Protein AF-A0A7J4MW79-F1 (afdb_monomer)

Foldseek 3Di:
DKDKAAALGKDKQLVFEDDPPEQASIKIKGHLHNDIDIADTRDDYPVSQVVVVVVVIDIDGHGPPHDPVVVVVVVNVVSVVSD

Organism: Methanothermobacter thermautotrophicus (NCBI:txid145262)

Nearest PDB structures (foldseek):
  4iqj-assembly1_D  TM=5.064E-01  e=8.440E+00  Thermus aquaticus

Radius of gyration: 12.29 Å; Cα contacts (8 Å, |Δi|>4): 136; chains: 1; bounding box: 30×24×30 Å

pLDDT: mean 94.85, std 5.85, range [56.03, 98.44]

Sequence (83 aa):
MKMVIRPRHMISLGGYIVELEFPYRNLIVVNPTDEHIKIEVPVFDEEWIEEHRKLGLKIVPVGDDDNYLSLWRREKALLEASD

Mean predicted aligned error: 2.8 Å

Secondary structure (DSSP, 8-state):
-EEEEPTTEEEE-GGGB--TT-S-SEEEEEE-SSS-EEEE-SB-STHHHHHHHHTT-EEEEE-SSS-HHHHHHHHHHHHHTT-

Structure (mmCIF, N/CA/C/O backbone):
data_AF-A0A7J4MW79-F1
#
_entry.id   AF-A0A7J4MW79-F1
#
loop_
_atom_site.group_PDB
_atom_site.id
_atom_site.type_symbol
_atom_site.label_atom_id
_atom_site.label_alt_id
_atom_site.label_comp_id
_atom_site.label_asym_id
_atom_site.label_entity_id
_atom_site.label_seq_id
_atom_site.pdbx_PDB_ins_code
_atom_site.Cartn_x
_atom_site.Cartn_y
_atom_site.Cartn_z
_atom_site.occupancy
_atom_site.B_iso_or_equiv
_atom_site.auth_seq_id
_atom_site.auth_comp_id
_atom_site.auth_asym_id
_atom_site.auth_atom_id
_atom_site.pdbx_PDB_model_num
ATOM 1 N N . MET A 1 1 ? 15.531 -6.627 8.073 1.00 86.62 1 MET A N 1
ATOM 2 C CA . MET A 1 1 ? 15.337 -5.579 9.110 1.00 86.62 1 MET A CA 1
ATOM 3 C C . MET A 1 1 ? 13.838 -5.398 9.275 1.00 86.62 1 MET A C 1
ATOM 5 O O . MET A 1 1 ? 13.132 -5.585 8.301 1.00 86.62 1 MET A O 1
ATOM 9 N N . LYS A 1 2 ? 13.327 -5.077 10.469 1.00 91.19 2 LYS A N 1
ATOM 10 C CA . LYS A 1 2 ? 11.878 -4.899 10.664 1.00 91.19 2 LYS A CA 1
ATOM 11 C C . LYS A 1 2 ? 11.547 -3.455 10.993 1.00 91.19 2 LYS A C 1
ATOM 13 O O . LYS A 1 2 ? 12.254 -2.836 11.786 1.00 91.19 2 LYS A O 1
ATOM 18 N N . MET A 1 3 ? 10.454 -2.956 10.434 1.00 94.81 3 MET A N 1
ATOM 19 C CA . MET A 1 3 ? 9.889 -1.652 10.768 1.00 94.81 3 MET A CA 1
ATOM 20 C C . MET A 1 3 ? 8.480 -1.826 11.327 1.00 94.81 3 MET A C 1
ATOM 22 O O . MET A 1 3 ? 7.754 -2.731 10.928 1.00 94.81 3 MET A O 1
ATOM 26 N N . VAL A 1 4 ? 8.100 -0.976 12.280 1.00 96.38 4 VAL A N 1
ATOM 27 C CA . VAL A 1 4 ? 6.756 -0.974 12.866 1.00 96.38 4 VAL A CA 1
ATOM 28 C C . VAL A 1 4 ? 5.960 0.170 12.260 1.00 96.38 4 VAL A C 1
ATOM 30 O O . VAL A 1 4 ? 6.348 1.331 12.401 1.00 96.38 4 VAL A O 1
ATOM 33 N N . ILE A 1 5 ? 4.828 -0.149 11.639 1.00 97.00 5 ILE A N 1
ATOM 34 C CA . ILE A 1 5 ? 3.851 0.834 11.181 1.00 97.00 5 ILE A CA 1
ATOM 35 C C . ILE A 1 5 ? 2.828 1.010 12.292 1.00 97.00 5 ILE A C 1
ATOM 37 O O . ILE A 1 5 ? 2.150 0.063 12.694 1.00 97.00 5 ILE A O 1
ATOM 41 N N . ARG A 1 6 ? 2.757 2.227 12.830 1.00 97.25 6 ARG A N 1
ATOM 42 C CA . ARG A 1 6 ? 1.802 2.569 13.887 1.00 97.25 6 ARG A CA 1
ATOM 43 C C . ARG A 1 6 ? 0.359 2.480 13.373 1.00 97.25 6 ARG A C 1
ATOM 45 O O . ARG A 1 6 ? 0.161 2.580 12.159 1.00 97.25 6 ARG A O 1
ATOM 52 N N . PRO A 1 7 ? -0.619 2.318 14.277 1.00 97.00 7 PRO A N 1
ATOM 53 C CA . PRO A 1 7 ? -2.030 2.489 13.955 1.00 97.00 7 PRO A CA 1
ATOM 54 C C . PRO A 1 7 ? -2.278 3.798 13.211 1.00 97.00 7 PRO A C 1
ATOM 56 O O . PRO A 1 7 ? -1.628 4.803 13.520 1.00 97.00 7 PRO A O 1
ATOM 59 N N . ARG A 1 8 ? -3.205 3.781 12.248 1.00 95.75 8 ARG A N 1
ATOM 60 C CA . ARG A 1 8 ? -3.627 4.975 11.491 1.00 95.75 8 ARG A CA 1
ATOM 61 C C . ARG A 1 8 ? -2.455 5.794 10.936 1.00 95.75 8 ARG A C 1
ATOM 63 O O . ARG A 1 8 ? -2.455 7.024 10.954 1.00 95.75 8 ARG A O 1
ATOM 70 N N . HIS A 1 9 ? -1.417 5.113 10.453 1.00 97.31 9 HIS A N 1
ATOM 71 C CA . HIS A 1 9 ? -0.206 5.759 9.955 1.00 97.31 9 HIS A CA 1
ATOM 72 C C . HIS A 1 9 ? 0.137 5.333 8.532 1.00 97.31 9 HIS A C 1
ATOM 74 O O . HIS A 1 9 ? -0.235 4.254 8.074 1.00 97.31 9 HIS A O 1
ATOM 80 N N . MET A 1 10 ? 0.888 6.186 7.841 1.00 97.62 10 MET A N 1
ATOM 81 C CA . MET A 1 10 ? 1.382 5.922 6.497 1.00 97.62 10 MET A CA 1
ATOM 82 C C . MET A 1 10 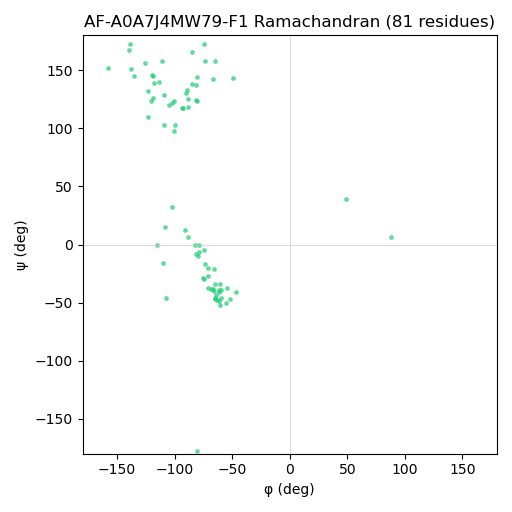? 2.844 6.311 6.351 1.00 97.62 10 MET A C 1
ATOM 84 O O . MET A 1 10 ? 3.296 7.301 6.928 1.00 97.62 10 MET A O 1
ATOM 88 N N . ILE A 1 11 ? 3.572 5.537 5.554 1.00 97.50 11 ILE A N 1
ATOM 89 C CA . ILE A 1 11 ? 4.985 5.758 5.255 1.00 97.50 11 ILE A CA 1
ATOM 90 C C . ILE A 1 11 ? 5.273 5.480 3.778 1.00 97.50 11 ILE A C 1
ATOM 92 O O . ILE A 1 11 ? 4.466 4.880 3.069 1.00 97.50 11 ILE A O 1
ATOM 96 N N . SER A 1 12 ? 6.452 5.888 3.325 1.00 97.19 12 SER A N 1
ATOM 97 C CA . SER A 1 12 ? 6.953 5.628 1.978 1.00 97.19 12 SER A CA 1
ATOM 98 C C . SER A 1 12 ? 8.223 4.781 2.042 1.00 97.19 12 SER A C 1
ATOM 100 O O . SER A 1 12 ? 9.077 5.014 2.899 1.00 97.19 12 SER A O 1
ATOM 102 N N . LEU A 1 13 ? 8.341 3.806 1.136 1.00 96.56 13 LEU A N 1
ATOM 103 C CA . LEU A 1 13 ? 9.455 2.855 1.076 1.00 96.56 13 LEU A CA 1
ATOM 104 C C . LEU A 1 13 ? 10.417 3.074 -0.099 1.00 96.56 13 LEU A C 1
ATOM 106 O O . LEU A 1 13 ? 11.234 2.204 -0.367 1.00 96.56 13 LEU A O 1
ATOM 110 N N . GLY A 1 14 ? 10.385 4.225 -0.777 1.00 94.31 14 GLY A N 1
ATOM 111 C CA . GLY A 1 14 ? 11.269 4.497 -1.923 1.00 94.31 14 GLY A CA 1
ATOM 112 C C . GLY A 1 14 ? 12.760 4.304 -1.615 1.00 94.31 14 GLY A C 1
ATOM 113 O O . GLY A 1 14 ? 13.490 3.754 -2.424 1.00 94.31 14 GLY A O 1
ATOM 114 N N . GLY A 1 15 ? 13.205 4.675 -0.409 1.00 93.75 15 GLY A N 1
ATOM 115 C CA . GLY A 1 15 ? 14.589 4.454 0.044 1.00 93.75 15 GLY A CA 1
ATOM 116 C C . GLY A 1 15 ? 14.885 3.050 0.590 1.00 93.75 15 GLY A C 1
ATOM 117 O O . GLY A 1 15 ? 16.002 2.799 1.030 1.00 93.75 15 GLY A O 1
ATOM 118 N N . TYR A 1 16 ? 13.889 2.161 0.618 1.00 95.38 16 TYR A N 1
ATOM 119 C CA . TYR A 1 16 ? 13.988 0.784 1.114 1.00 95.38 16 TYR A CA 1
ATOM 120 C C . TYR A 1 16 ? 13.768 -0.262 0.014 1.00 95.38 16 TYR A C 1
ATOM 122 O O . TYR A 1 16 ? 13.836 -1.453 0.307 1.00 95.38 16 TYR A O 1
ATOM 130 N N . ILE A 1 17 ? 13.508 0.160 -1.224 1.00 95.00 17 ILE A N 1
ATOM 131 C CA . ILE A 1 17 ? 13.578 -0.703 -2.404 1.00 95.00 17 ILE A CA 1
ATOM 132 C C . ILE A 1 17 ? 15.049 -0.782 -2.801 1.00 95.00 17 ILE A C 1
ATOM 134 O O . ILE A 1 17 ? 15.699 0.249 -2.974 1.00 95.00 17 ILE A O 1
ATOM 138 N N . V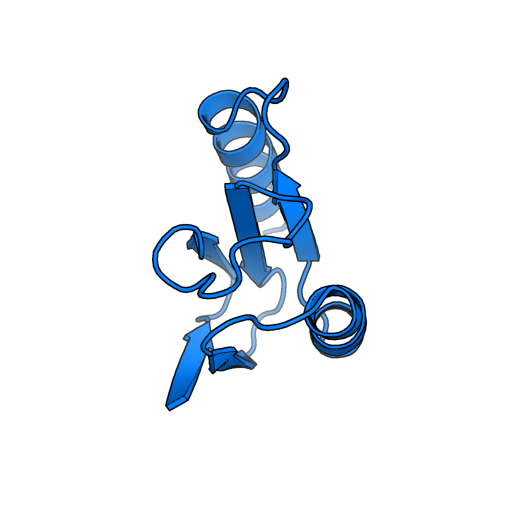AL A 1 18 ? 15.582 -1.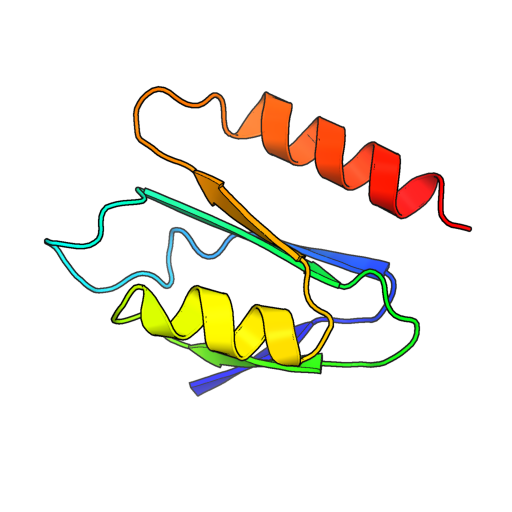997 -2.885 1.00 92.06 18 VAL A N 1
ATOM 139 C CA . VAL A 1 18 ? 17.011 -2.220 -3.164 1.00 92.06 18 VAL A CA 1
ATOM 140 C C . VAL A 1 18 ? 17.269 -2.805 -4.546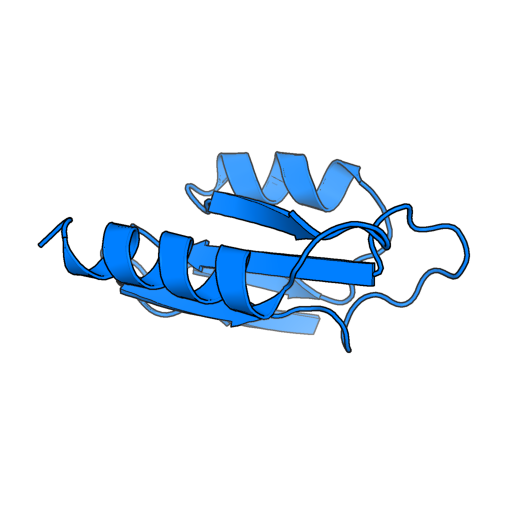 1.00 92.06 18 VAL A C 1
ATOM 142 O O . VAL A 1 18 ? 18.400 -2.733 -5.022 1.00 92.06 18 VAL A O 1
ATOM 145 N N . GLU A 1 19 ? 16.239 -3.337 -5.200 1.00 89.25 19 GLU A N 1
ATOM 146 C CA . GLU A 1 19 ? 16.378 -3.978 -6.503 1.00 89.25 19 GLU A CA 1
ATOM 147 C C . GLU A 1 19 ? 16.323 -2.983 -7.661 1.00 89.25 19 GLU A C 1
ATOM 149 O O . GLU A 1 19 ? 15.496 -2.071 -7.697 1.00 89.25 19 GLU A O 1
ATOM 154 N N . LEU A 1 20 ? 17.210 -3.201 -8.637 1.00 80.31 20 LEU A N 1
ATOM 155 C CA . LEU A 1 20 ? 17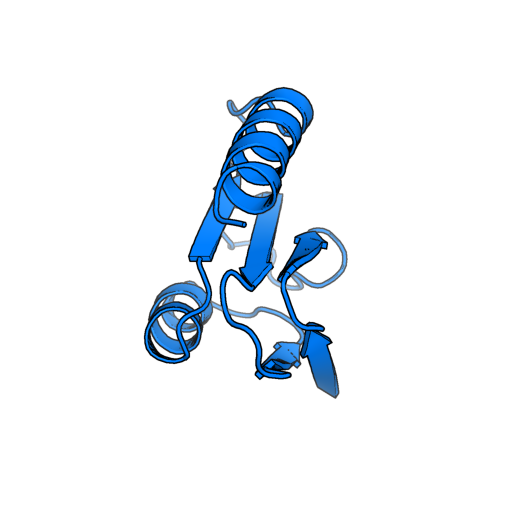.292 -2.400 -9.862 1.00 80.31 20 LEU A CA 1
ATOM 156 C C . LEU A 1 20 ? 16.156 -2.720 -10.842 1.00 80.31 20 LEU A C 1
ATOM 158 O O . LEU A 1 20 ? 15.745 -1.848 -11.601 1.00 80.31 20 LEU A O 1
ATOM 162 N N . GLU A 1 21 ? 15.657 -3.958 -10.819 1.00 86.88 21 GLU A N 1
ATOM 163 C CA . GLU A 1 21 ? 14.593 -4.458 -11.701 1.00 86.88 21 GLU A CA 1
ATOM 164 C C . GLU A 1 21 ? 13.229 -4.519 -10.988 1.00 86.88 21 GLU A C 1
ATOM 166 O O . GLU A 1 21 ? 12.400 -5.379 -11.273 1.00 86.88 21 GLU A O 1
ATOM 171 N N . PHE A 1 22 ? 12.978 -3.606 -10.045 1.00 93.06 22 PHE A N 1
ATOM 172 C CA . PHE A 1 22 ? 11.679 -3.485 -9.385 1.00 93.06 22 PHE A CA 1
ATOM 173 C C . PHE A 1 22 ? 10.770 -2.510 -10.160 1.00 93.06 22 PHE A C 1
ATOM 175 O O . PHE A 1 22 ? 11.197 -1.391 -10.451 1.00 93.06 22 PHE A O 1
ATOM 182 N N . PRO A 1 23 ? 9.511 -2.866 -10.483 1.00 93.38 23 PRO A N 1
ATOM 183 C CA . PRO A 1 23 ? 8.682 -2.083 -11.410 1.00 93.38 23 PRO A CA 1
ATOM 184 C C . PRO A 1 23 ? 8.124 -0.775 -10.826 1.00 93.38 23 PRO A C 1
ATOM 186 O O . PRO A 1 23 ? 7.475 -0.006 -11.535 1.00 93.38 23 PRO A O 1
ATOM 189 N N . TYR A 1 24 ? 8.344 -0.510 -9.536 1.00 96.06 24 TYR A N 1
ATOM 190 C CA . TYR A 1 24 ? 7.826 0.670 -8.850 1.00 96.06 24 TYR A CA 1
ATOM 191 C C . TYR A 1 24 ? 8.958 1.482 -8.234 1.00 96.06 24 TYR A C 1
ATOM 193 O O . TYR A 1 24 ? 9.765 0.968 -7.470 1.00 96.06 24 TYR A O 1
ATOM 201 N N . ARG A 1 25 ? 8.966 2.797 -8.449 1.00 94.56 25 ARG A N 1
ATOM 202 C CA . ARG A 1 25 ? 9.948 3.682 -7.801 1.00 94.56 25 ARG A CA 1
ATOM 203 C C . ARG A 1 25 ? 9.670 3.913 -6.313 1.00 94.56 25 ARG A C 1
ATOM 205 O O . ARG A 1 25 ? 10.504 4.459 -5.594 1.00 94.56 25 ARG A O 1
ATOM 212 N N . ASN A 1 26 ? 8.452 3.614 -5.854 1.00 96.94 26 ASN A N 1
ATOM 213 C CA . ASN A 1 26 ? 8.056 3.800 -4.464 1.00 96.94 26 ASN A CA 1
ATOM 214 C C . ASN A 1 26 ? 6.860 2.911 -4.104 1.00 96.94 26 ASN A C 1
ATOM 216 O O . ASN A 1 26 ? 6.001 2.646 -4.943 1.00 96.94 26 ASN A O 1
ATOM 220 N N . LEU A 1 27 ? 6.760 2.532 -2.832 1.00 97.94 27 LEU A N 1
ATOM 221 C CA . LEU A 1 27 ? 5.563 1.935 -2.249 1.00 97.94 27 LEU A CA 1
ATOM 222 C C . LEU A 1 27 ? 5.085 2.826 -1.103 1.00 97.94 27 LEU A C 1
ATOM 224 O O . LEU A 1 27 ? 5.835 3.096 -0.160 1.00 97.94 27 LEU A O 1
ATOM 228 N N . ILE A 1 28 ? 3.834 3.276 -1.172 1.00 98.44 28 ILE A N 1
ATOM 229 C CA . ILE A 1 28 ? 3.169 3.925 -0.042 1.00 98.44 28 ILE A CA 1
ATOM 230 C C . ILE A 1 28 ? 2.501 2.821 0.774 1.00 98.44 28 ILE A C 1
ATOM 232 O O . ILE A 1 28 ? 1.628 2.106 0.278 1.00 98.44 28 ILE A O 1
ATOM 236 N N . VAL A 1 29 ? 2.920 2.687 2.026 1.00 98.19 29 VAL A N 1
ATOM 237 C CA . VAL A 1 29 ? 2.363 1.727 2.979 1.00 98.19 29 VAL A CA 1
ATOM 238 C C . VAL A 1 29 ? 1.412 2.476 3.889 1.00 98.19 29 VAL A C 1
ATOM 240 O O . VAL A 1 29 ? 1.808 3.441 4.541 1.00 98.19 29 VAL A O 1
ATOM 243 N N . VAL A 1 30 ? 0.169 2.021 3.947 1.00 98.31 30 VAL A N 1
ATOM 244 C CA . VAL A 1 30 ? -0.881 2.596 4.783 1.00 98.31 30 VAL A CA 1
ATOM 245 C C . VAL A 1 30 ? -1.349 1.529 5.760 1.00 98.31 30 VAL A C 1
ATOM 247 O O . VAL A 1 30 ? -1.727 0.433 5.346 1.00 98.31 30 VAL A O 1
ATOM 250 N N . ASN A 1 31 ? -1.332 1.850 7.051 1.00 97.94 31 ASN A N 1
ATOM 251 C CA . ASN A 1 31 ? -1.930 1.032 8.095 1.00 97.94 31 ASN A CA 1
ATOM 252 C C . ASN A 1 31 ? -3.291 1.622 8.494 1.00 97.94 31 ASN A C 1
ATOM 254 O O . ASN A 1 31 ? -3.322 2.566 9.287 1.00 97.94 31 ASN A O 1
ATOM 258 N N . PRO A 1 32 ? -4.405 1.091 7.954 1.00 96.75 32 PRO A N 1
ATOM 259 C CA . PRO A 1 32 ? -5.749 1.527 8.321 1.00 96.75 32 PRO A CA 1
ATOM 260 C C . PRO A 1 32 ? -6.235 0.931 9.648 1.00 96.75 32 PRO A C 1
ATOM 262 O O . PRO A 1 32 ? -7.322 1.273 10.098 1.00 96.75 32 PRO A O 1
ATOM 265 N N . THR A 1 33 ? -5.478 0.013 10.252 1.00 95.94 33 THR A N 1
ATOM 266 C CA . THR A 1 33 ? -5.894 -0.696 11.464 1.00 95.94 33 THR A CA 1
ATOM 267 C C . THR A 1 33 ? -5.569 0.103 12.725 1.00 95.94 33 THR A C 1
ATOM 269 O O . THR A 1 33 ? -4.759 1.038 12.708 1.00 95.94 33 THR A O 1
ATOM 272 N N . ASP A 1 34 ? -6.165 -0.325 13.837 1.00 95.62 34 ASP A N 1
ATOM 273 C CA . ASP A 1 34 ? -5.895 0.217 15.171 1.00 95.62 34 ASP A CA 1
ATOM 274 C C . ASP A 1 34 ? -4.730 -0.511 15.881 1.00 95.62 34 ASP A C 1
ATOM 276 O O . ASP A 1 34 ? -4.414 -0.235 17.040 1.00 95.62 34 ASP A O 1
ATOM 280 N N . GLU A 1 35 ? -4.049 -1.422 15.176 1.00 96.62 35 GLU A N 1
ATOM 281 C CA . GLU A 1 35 ? -2.941 -2.225 15.692 1.00 96.62 35 GLU A CA 1
ATOM 282 C C . GLU A 1 35 ? -1.592 -1.838 15.066 1.00 96.62 35 GLU A C 1
ATOM 284 O O . GLU A 1 35 ? -1.496 -1.258 13.983 1.00 96.62 35 GLU A O 1
ATOM 289 N N . HIS A 1 36 ? -0.506 -2.160 15.771 1.00 97.19 36 HIS A N 1
ATOM 290 C CA . HIS A 1 36 ? 0.846 -2.000 15.240 1.00 97.19 36 HIS A CA 1
ATOM 291 C C . HIS A 1 36 ? 1.185 -3.177 14.327 1.00 97.19 36 HIS A C 1
ATOM 293 O O . HIS A 1 36 ? 1.214 -4.318 14.787 1.00 97.19 36 HIS A O 1
ATOM 299 N N . ILE A 1 37 ? 1.549 -2.903 13.075 1.00 97.75 37 ILE A N 1
ATOM 300 C CA . ILE A 1 37 ? 1.931 -3.946 12.117 1.00 97.75 37 ILE A CA 1
ATOM 301 C C . ILE A 1 37 ? 3.435 -3.876 11.861 1.00 97.75 37 ILE A C 1
ATOM 303 O O . ILE A 1 37 ? 3.989 -2.816 11.568 1.00 97.75 37 ILE A O 1
ATOM 307 N N . LYS A 1 38 ? 4.115 -5.017 11.992 1.00 96.62 38 LYS A N 1
ATOM 308 C CA . LYS A 1 38 ? 5.533 -5.153 11.642 1.00 96.62 38 LYS A CA 1
ATOM 309 C C . LYS A 1 38 ? 5.653 -5.543 10.178 1.00 96.62 38 LYS A C 1
ATOM 311 O O . LYS A 1 38 ? 4.993 -6.485 9.755 1.00 96.62 38 LYS A O 1
ATOM 316 N N . ILE A 1 39 ? 6.530 -4.858 9.457 1.00 95.94 39 ILE A N 1
ATOM 317 C CA . ILE A 1 39 ? 6.845 -5.154 8.061 1.00 95.94 39 ILE A CA 1
ATOM 318 C C . ILE A 1 39 ? 8.323 -5.492 7.912 1.00 95.94 39 ILE A C 1
ATOM 320 O O . ILE A 1 39 ? 9.169 -4.945 8.635 1.00 95.94 39 ILE A O 1
ATOM 324 N N . GLU A 1 40 ? 8.626 -6.393 6.986 1.00 93.94 40 GLU A N 1
ATOM 325 C CA . GLU A 1 40 ? 10.004 -6.707 6.613 1.00 93.94 40 GLU A CA 1
ATOM 326 C C . GLU A 1 40 ? 10.521 -5.665 5.620 1.00 93.94 40 GLU A C 1
ATOM 328 O O . GLU A 1 40 ? 9.819 -5.266 4.697 1.00 93.94 40 GLU A O 1
ATOM 333 N N . VAL A 1 41 ? 11.756 -5.213 5.815 1.00 94.25 41 VAL A N 1
ATOM 334 C CA . VAL A 1 41 ? 12.492 -4.349 4.884 1.00 94.25 41 VAL A CA 1
ATOM 335 C C . VAL A 1 41 ? 13.947 -4.832 4.774 1.00 94.25 41 VAL A C 1
ATOM 337 O O . VAL A 1 41 ? 14.498 -5.354 5.759 1.00 94.25 41 VAL A O 1
ATOM 340 N N . PRO A 1 42 ? 14.628 -4.630 3.633 1.00 95.06 42 PRO A N 1
ATOM 341 C CA . PRO A 1 42 ? 14.177 -3.924 2.426 1.00 95.06 42 PRO A CA 1
ATOM 342 C C . PRO A 1 42 ? 13.162 -4.718 1.582 1.00 95.06 42 PRO A C 1
ATOM 344 O O . PRO A 1 42 ? 12.859 -5.868 1.892 1.00 95.06 42 PRO A O 1
ATOM 347 N N . VAL A 1 43 ? 12.610 -4.064 0.559 1.00 95.25 43 VAL A N 1
ATOM 348 C CA . VAL A 1 43 ? 11.707 -4.661 -0.436 1.00 95.25 43 VAL A CA 1
ATOM 349 C C . VAL A 1 43 ? 12.553 -5.235 -1.568 1.00 95.25 43 VAL A C 1
ATOM 351 O O . VAL A 1 43 ? 13.366 -4.504 -2.140 1.00 95.25 43 VAL A O 1
ATOM 354 N N . PHE A 1 44 ? 12.357 -6.519 -1.866 1.00 91.75 44 PHE A N 1
ATOM 355 C CA . PHE A 1 44 ? 13.114 -7.242 -2.890 1.00 91.75 44 PHE A CA 1
ATOM 356 C C . PHE A 1 44 ? 12.271 -7.529 -4.136 1.00 91.75 44 PHE A C 1
ATOM 358 O O . PHE A 1 44 ? 12.696 -7.265 -5.249 1.00 91.75 44 PHE A O 1
ATOM 365 N N . ASP A 1 45 ? 11.045 -8.007 -3.967 1.00 93.81 45 ASP A N 1
ATOM 366 C CA . ASP A 1 45 ? 10.206 -8.450 -5.077 1.00 93.81 45 ASP A CA 1
ATOM 367 C C . ASP A 1 45 ? 8.750 -8.012 -4.896 1.00 93.81 45 ASP A C 1
ATOM 369 O O . ASP A 1 45 ? 8.359 -7.408 -3.891 1.00 93.81 45 ASP A O 1
ATOM 373 N N . GLU A 1 46 ? 7.944 -8.242 -5.930 1.00 94.38 46 GLU A N 1
ATOM 374 C CA . GLU A 1 46 ? 6.529 -7.874 -5.928 1.00 94.38 46 GLU A CA 1
ATOM 375 C C . GLU A 1 46 ? 5.698 -8.752 -4.983 1.00 94.38 46 GLU A C 1
ATOM 377 O O . GLU A 1 46 ? 4.630 -8.316 -4.544 1.00 94.38 46 GLU A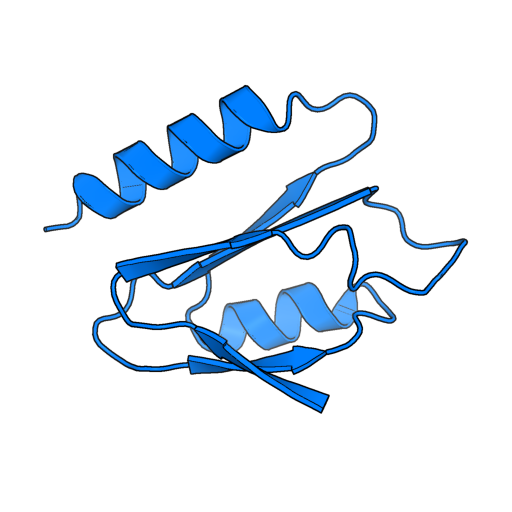 O 1
ATOM 382 N N . GLU A 1 47 ? 6.178 -9.948 -4.610 1.00 95.12 47 GLU A N 1
ATOM 383 C CA . GLU A 1 47 ? 5.482 -10.827 -3.660 1.00 95.12 47 GLU A CA 1
ATOM 384 C C . GLU A 1 47 ? 5.330 -10.135 -2.304 1.00 95.12 47 GLU A C 1
ATOM 386 O O . GLU A 1 47 ? 4.272 -10.234 -1.671 1.00 95.12 47 GLU A O 1
ATOM 391 N N . TRP A 1 48 ? 6.318 -9.313 -1.932 1.00 95.88 48 TRP A N 1
ATOM 392 C CA . TRP A 1 48 ? 6.269 -8.437 -0.764 1.00 95.88 48 TRP A CA 1
ATOM 393 C C . TRP A 1 48 ? 4.953 -7.649 -0.671 1.00 95.88 48 TRP A C 1
ATOM 395 O O . TRP A 1 48 ? 4.380 -7.516 0.413 1.00 95.88 48 TRP A O 1
ATOM 405 N N . ILE A 1 49 ? 4.433 -7.134 -1.791 1.00 96.62 49 ILE A N 1
ATOM 406 C CA . ILE A 1 49 ? 3.202 -6.329 -1.823 1.00 96.62 49 ILE A CA 1
ATOM 407 C C . ILE A 1 49 ? 2.007 -7.170 -1.368 1.00 96.62 49 ILE A C 1
ATOM 409 O O . ILE A 1 49 ? 1.225 -6.734 -0.518 1.00 96.62 49 ILE A O 1
ATOM 413 N N . GLU A 1 50 ? 1.869 -8.375 -1.913 1.00 96.56 50 GLU A N 1
ATOM 414 C CA . GLU A 1 50 ? 0.751 -9.271 -1.617 1.00 96.56 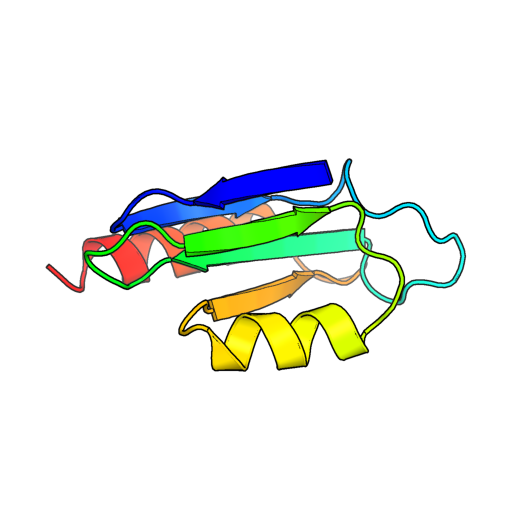50 GLU A CA 1
ATOM 415 C C . GLU A 1 50 ? 0.838 -9.852 -0.205 1.00 96.56 50 GLU A C 1
ATOM 417 O O . GLU A 1 50 ? -0.177 -9.968 0.486 1.00 96.56 50 GLU A O 1
ATOM 422 N N . GLU A 1 51 ? 2.041 -10.169 0.268 1.00 95.94 51 GLU A N 1
ATOM 423 C CA . GLU A 1 51 ? 2.267 -10.599 1.648 1.00 95.94 51 GLU A CA 1
ATOM 424 C C . GLU A 1 51 ? 1.828 -9.536 2.655 1.00 95.94 51 GLU A C 1
ATOM 426 O O . GLU A 1 51 ? 1.095 -9.832 3.600 1.00 95.94 51 GLU A O 1
ATOM 431 N N . HIS A 1 52 ? 2.205 -8.279 2.427 1.00 96.69 52 HIS A N 1
ATOM 432 C CA . HIS A 1 52 ? 1.884 -7.195 3.351 1.00 96.69 52 HIS A CA 1
ATOM 433 C C . HIS A 1 52 ? 0.415 -6.768 3.260 1.00 96.69 52 HIS A C 1
ATOM 435 O O . HIS A 1 52 ? -0.172 -6.393 4.278 1.00 96.69 52 HIS A O 1
ATOM 441 N N . ARG A 1 53 ? -0.232 -6.924 2.096 1.00 97.31 53 ARG A N 1
ATOM 442 C CA . ARG A 1 53 ? -1.695 -6.788 1.969 1.00 97.31 53 ARG A CA 1
ATOM 443 C C . ARG A 1 53 ? -2.451 -7.788 2.842 1.00 97.31 53 ARG A C 1
ATOM 445 O O . ARG A 1 53 ? -3.433 -7.414 3.481 1.00 97.31 53 ARG A O 1
ATOM 452 N N . LYS A 1 54 ? -1.967 -9.031 2.948 1.00 97.06 54 LYS A N 1
ATOM 453 C CA . LYS A 1 54 ? -2.566 -10.060 3.823 1.00 97.06 54 LYS A CA 1
ATOM 454 C C . LYS A 1 54 ? -2.460 -9.723 5.313 1.00 97.06 54 LYS A C 1
ATOM 456 O O . LYS A 1 54 ? -3.256 -10.229 6.096 1.00 97.06 54 LYS A O 1
ATOM 461 N N . LEU A 1 55 ? -1.529 -8.850 5.703 1.00 95.31 55 LEU A N 1
ATOM 462 C CA . LEU A 1 55 ? -1.410 -8.345 7.076 1.00 95.31 55 LEU A CA 1
ATOM 463 C C . LEU A 1 55 ? -2.430 -7.239 7.404 1.00 95.31 55 LEU A C 1
ATOM 465 O O . LEU A 1 55 ? -2.419 -6.721 8.514 1.00 95.31 55 LEU A O 1
ATOM 469 N N . GLY A 1 56 ? -3.292 -6.855 6.456 1.00 96.06 56 GLY A N 1
ATOM 470 C CA . GLY A 1 56 ? -4.253 -5.761 6.621 1.00 96.06 56 GLY A CA 1
ATOM 471 C C . GLY A 1 56 ? -3.699 -4.383 6.249 1.00 96.06 56 GLY A C 1
ATOM 472 O O . GLY A 1 56 ? -4.380 -3.376 6.439 1.00 96.06 56 GLY A O 1
ATOM 473 N N . LEU A 1 57 ? -2.482 -4.317 5.696 1.00 97.38 57 LEU A N 1
ATOM 474 C CA . LEU A 1 57 ? -1.928 -3.076 5.163 1.00 97.38 57 LEU A CA 1
ATOM 475 C C . LEU A 1 57 ? -2.480 -2.798 3.771 1.00 97.38 57 LEU A C 1
ATOM 477 O O . LEU A 1 57 ? -2.626 -3.689 2.936 1.00 97.38 57 LEU A O 1
ATOM 481 N N . LYS A 1 58 ? -2.696 -1.522 3.468 1.00 97.94 58 LYS A N 1
ATOM 482 C CA . LYS A 1 58 ? -2.915 -1.087 2.093 1.00 97.94 58 LYS A CA 1
ATOM 483 C C . LYS A 1 58 ? -1.580 -0.649 1.506 1.00 97.94 58 LYS A C 1
ATOM 485 O O . LYS A 1 58 ? -0.965 0.305 1.976 1.00 97.94 58 LYS A O 1
ATOM 490 N N . ILE A 1 59 ? -1.153 -1.349 0.462 1.00 98.00 59 ILE A N 1
ATOM 491 C CA . ILE A 1 59 ? 0.065 -1.035 -0.285 1.00 98.00 59 ILE A CA 1
ATOM 492 C C . ILE A 1 59 ? -0.335 -0.388 -1.607 1.00 98.00 59 ILE A C 1
ATOM 494 O O . ILE A 1 59 ? -1.058 -1.001 -2.402 1.00 98.00 59 ILE A O 1
ATOM 498 N N . VAL A 1 60 ? 0.124 0.844 -1.823 1.00 98.25 60 VAL A N 1
ATOM 499 C CA . VAL A 1 60 ? -0.087 1.611 -3.055 1.00 98.25 60 VAL A CA 1
ATOM 500 C C . VAL A 1 60 ? 1.245 1.707 -3.798 1.00 98.25 60 VAL A C 1
ATOM 502 O O . VAL A 1 60 ? 2.113 2.487 -3.387 1.00 98.25 60 VAL A O 1
ATOM 505 N N . PRO A 1 61 ? 1.427 0.911 -4.865 1.00 97.69 61 PRO A N 1
ATOM 506 C CA . PRO A 1 61 ? 2.584 1.029 -5.732 1.00 97.69 61 PRO A CA 1
ATOM 507 C C . PRO A 1 61 ? 2.563 2.358 -6.483 1.00 97.69 61 PRO A C 1
ATOM 509 O O . PRO A 1 61 ? 1.497 2.844 -6.862 1.00 97.69 61 PRO A O 1
ATOM 512 N N . VAL A 1 62 ? 3.739 2.952 -6.663 1.00 97.81 62 VAL A N 1
ATOM 513 C CA . VAL A 1 62 ? 3.928 4.207 -7.391 1.00 97.81 62 VAL A CA 1
ATOM 514 C C . VAL A 1 62 ? 4.925 3.940 -8.509 1.00 97.81 62 VAL A C 1
ATOM 516 O O . VAL A 1 62 ? 6.113 3.738 -8.246 1.00 97.81 62 VAL A O 1
ATOM 519 N N . GLY A 1 63 ? 4.434 3.943 -9.743 1.00 96.19 63 GLY A N 1
ATOM 520 C CA . GLY A 1 63 ? 5.247 3.862 -10.948 1.00 96.19 63 GLY A CA 1
ATOM 521 C C . GLY A 1 63 ? 5.865 5.207 -11.331 1.00 96.19 63 GLY A C 1
ATOM 522 O O . GLY A 1 63 ? 5.694 6.227 -10.649 1.00 96.19 63 GLY A O 1
ATOM 523 N N . ASP A 1 64 ? 6.587 5.209 -12.446 1.00 92.88 64 ASP A N 1
ATOM 524 C CA . ASP A 1 64 ? 7.280 6.400 -12.944 1.00 92.88 64 ASP A CA 1
ATOM 525 C C . ASP A 1 64 ? 6.321 7.491 -13.429 1.00 92.88 64 ASP A C 1
ATOM 527 O O . ASP A 1 64 ? 6.525 8.670 -13.120 1.00 92.88 64 ASP A O 1
ATOM 531 N N . ASP A 1 65 ? 5.226 7.095 -14.078 1.00 95.69 65 ASP A N 1
ATOM 532 C CA . ASP A 1 65 ? 4.216 8.014 -14.618 1.00 95.69 65 ASP A CA 1
ATOM 533 C C . ASP A 1 65 ? 3.227 8.533 -13.561 1.00 95.69 65 ASP A C 1
ATOM 535 O O . ASP A 1 65 ? 2.451 9.460 -13.810 1.00 95.69 65 ASP A O 1
ATOM 539 N N . ASP A 1 66 ? 3.249 7.966 -12.354 1.00 97.12 66 ASP A N 1
ATOM 540 C CA . ASP A 1 66 ? 2.349 8.376 -11.283 1.00 97.12 66 ASP A CA 1
ATOM 541 C C . ASP A 1 66 ? 2.745 9.731 -10.681 1.00 97.12 66 ASP A C 1
ATOM 543 O O . ASP A 1 66 ? 3.904 10.147 -10.686 1.00 97.12 66 ASP A O 1
ATOM 547 N N . ASN A 1 67 ? 1.796 10.416 -10.042 1.00 97.25 67 ASN A N 1
ATOM 548 C CA . ASN A 1 67 ? 2.107 11.552 -9.175 1.00 97.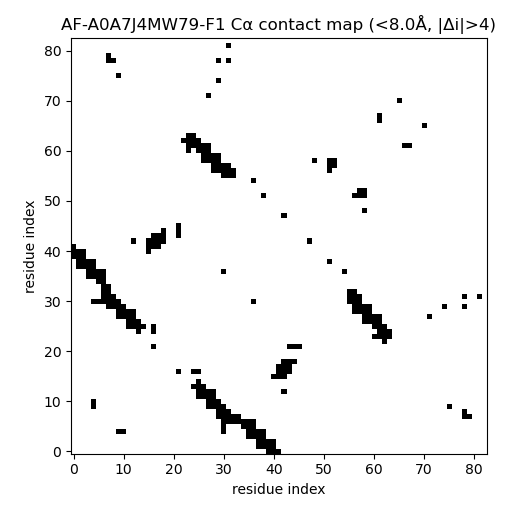25 67 ASN A CA 1
ATOM 549 C C . ASN A 1 67 ? 2.103 11.106 -7.707 1.00 97.25 67 ASN A C 1
ATOM 551 O O . ASN A 1 67 ? 1.041 10.970 -7.092 1.00 97.25 67 ASN A O 1
ATOM 555 N N . TYR A 1 68 ? 3.299 10.929 -7.136 1.00 97.00 68 TYR A N 1
ATOM 556 C CA . TYR A 1 68 ? 3.474 10.517 -5.739 1.00 97.00 68 TYR A CA 1
ATOM 557 C C . TYR A 1 68 ? 2.694 11.402 -4.757 1.00 97.00 68 TYR A C 1
ATOM 559 O O . TYR A 1 68 ? 1.999 10.891 -3.880 1.00 97.00 68 TYR A O 1
ATOM 567 N N . LEU A 1 69 ? 2.779 12.728 -4.903 1.00 97.44 69 LEU A N 1
ATOM 568 C CA . LEU A 1 69 ? 2.165 13.664 -3.961 1.00 97.44 69 LEU A CA 1
ATOM 569 C C . LEU A 1 69 ? 0.636 13.582 -4.001 1.00 97.44 69 LEU A C 1
ATOM 571 O O . LEU A 1 69 ? -0.012 13.655 -2.956 1.00 97.44 69 LEU A O 1
ATOM 575 N N . SER A 1 70 ? 0.061 13.412 -5.191 1.00 98.06 70 SER A N 1
ATOM 576 C CA . SER A 1 70 ? -1.381 13.228 -5.362 1.00 98.06 70 SER A CA 1
ATOM 577 C C . SER A 1 70 ? -1.860 11.922 -4.730 1.00 98.06 70 SER A C 1
ATOM 579 O O . SER A 1 70 ? -2.844 11.938 -3.989 1.00 98.06 70 SER A O 1
ATOM 581 N N . LEU A 1 71 ? -1.150 10.811 -4.963 1.00 98.31 71 LEU A N 1
ATOM 582 C CA . LEU A 1 71 ? -1.465 9.518 -4.347 1.00 98.31 71 LEU A CA 1
ATOM 583 C C . LEU A 1 71 ? -1.363 9.595 -2.822 1.00 98.31 71 LEU A C 1
ATOM 585 O O . LEU A 1 71 ? -2.310 9.238 -2.129 1.00 98.31 71 LEU A O 1
ATOM 589 N N . TRP A 1 72 ? -0.269 10.151 -2.299 1.00 98.19 72 TRP A N 1
ATOM 590 C CA . TRP A 1 72 ? -0.069 10.333 -0.863 1.00 98.19 72 TRP A CA 1
ATOM 591 C C . TRP A 1 72 ? -1.208 11.126 -0.218 1.00 98.19 72 TRP A C 1
ATOM 593 O O . TRP A 1 72 ? -1.791 10.692 0.772 1.00 98.19 72 TRP A O 1
ATOM 603 N N . ARG A 1 73 ? -1.559 12.286 -0.791 1.00 98.06 73 ARG A N 1
ATOM 604 C CA . ARG A 1 73 ? -2.643 13.134 -0.271 1.00 98.06 73 ARG A CA 1
ATOM 605 C C . ARG A 1 73 ? -3.991 12.422 -0.298 1.00 98.06 73 ARG A C 1
ATOM 607 O O . ARG A 1 73 ? -4.737 12.537 0.669 1.00 98.06 73 ARG A O 1
ATOM 614 N N . ARG A 1 74 ? -4.287 11.681 -1.371 1.00 97.88 74 ARG A N 1
ATOM 615 C CA . ARG A 1 74 ? -5.518 10.890 -1.484 1.00 97.88 74 ARG A CA 1
ATOM 616 C C . ARG A 1 74 ? -5.598 9.847 -0.377 1.00 97.88 74 ARG A C 1
ATOM 618 O O . ARG A 1 74 ? -6.594 9.791 0.332 1.00 97.88 74 ARG A O 1
ATOM 625 N N . GLU A 1 75 ? -4.553 9.041 -0.221 1.00 98.00 75 GLU A N 1
ATOM 626 C CA . GLU A 1 75 ? -4.535 7.981 0.789 1.00 98.00 75 GLU A CA 1
ATOM 627 C C . GLU A 1 75 ? -4.567 8.542 2.210 1.00 98.00 75 GLU A C 1
ATOM 629 O O . GLU A 1 75 ? -5.206 7.962 3.082 1.00 98.00 75 GLU A O 1
ATOM 634 N N . LYS A 1 76 ? -3.940 9.700 2.438 1.00 97.25 76 LYS A N 1
ATOM 635 C CA . LYS A 1 76 ? -3.972 10.374 3.733 1.00 97.25 76 LYS A CA 1
ATOM 636 C C . LYS A 1 76 ? -5.387 10.827 4.083 1.00 97.25 76 LYS A C 1
ATOM 638 O O . LYS A 1 76 ? -5.851 10.543 5.178 1.00 97.25 76 LYS A O 1
ATOM 643 N N . ALA A 1 77 ? -6.081 11.463 3.140 1.00 97.25 77 ALA A N 1
ATOM 644 C CA . ALA A 1 77 ? -7.461 11.894 3.340 1.00 97.25 77 ALA A CA 1
ATOM 645 C C . ALA A 1 77 ? -8.405 10.709 3.609 1.00 97.25 77 ALA A C 1
ATOM 647 O O . ALA A 1 77 ? -9.284 10.808 4.456 1.00 97.25 77 ALA A O 1
ATOM 648 N N . LEU A 1 78 ? -8.211 9.576 2.921 1.00 96.31 78 LEU A N 1
ATOM 649 C CA . LEU A 1 78 ? -8.989 8.356 3.169 1.00 96.31 78 LEU A CA 1
ATOM 650 C C . LEU A 1 78 ? -8.720 7.764 4.557 1.00 96.31 78 LEU A C 1
ATOM 652 O O . LEU A 1 78 ? -9.651 7.309 5.218 1.00 96.31 78 LEU A O 1
ATOM 656 N N . LEU A 1 79 ? -7.459 7.774 4.992 1.00 95.50 79 LEU A N 1
ATOM 657 C CA . LEU A 1 79 ? -7.063 7.287 6.310 1.00 95.50 79 LEU A CA 1
ATOM 658 C C . LEU A 1 79 ? -7.684 8.134 7.430 1.00 95.50 79 LEU A C 1
ATOM 660 O O . LEU A 1 79 ? -8.219 7.577 8.379 1.00 95.50 79 LEU A O 1
ATOM 664 N N . GLU A 1 80 ? -7.663 9.461 7.279 1.00 93.19 80 GLU A N 1
ATOM 665 C CA . GLU A 1 80 ? -8.250 10.418 8.230 1.00 93.19 80 GLU A CA 1
ATOM 666 C C . GLU A 1 80 ? -9.789 10.399 8.230 1.00 93.19 80 GLU A C 1
ATOM 668 O O . GLU A 1 80 ? -10.406 10.715 9.238 1.00 93.19 80 GLU A O 1
ATOM 673 N N . ALA A 1 81 ? -10.427 10.028 7.115 1.00 89.62 81 ALA A N 1
ATOM 674 C CA . ALA A 1 81 ? -11.885 9.923 7.016 1.00 89.62 81 ALA A CA 1
ATOM 675 C C . ALA A 1 81 ? -12.457 8.605 7.572 1.00 89.62 81 ALA A C 1
ATOM 677 O O . ALA A 1 81 ? -13.674 8.449 7.622 1.00 89.62 81 ALA A O 1
ATOM 678 N N . SER A 1 82 ? -11.600 7.644 7.929 1.00 71.00 82 SER A N 1
ATOM 679 C CA . SER A 1 82 ? -12.001 6.325 8.441 1.00 71.00 82 SER A CA 1
ATOM 680 C C . SER A 1 82 ? -12.119 6.283 9.976 1.00 71.00 82 SER A C 1
ATOM 682 O O . SER A 1 82 ? -12.167 5.188 10.546 1.00 71.00 82 SER A O 1
ATOM 684 N N . ASP A 1 83 ? -12.112 7.450 10.629 1.00 56.03 83 ASP A N 1
ATOM 685 C CA . ASP A 1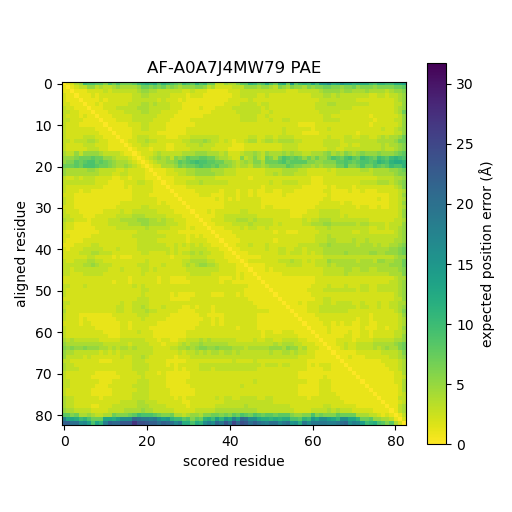 83 ? -12.285 7.657 12.077 1.00 56.03 83 ASP A CA 1
ATOM 686 C C . ASP A 1 83 ? -13.728 8.047 12.445 1.00 56.03 83 ASP A C 1
ATOM 688 O O . ASP A 1 83 ? -14.359 8.825 11.689 1.00 56.03 83 ASP A O 1
#

InterPro domains:
  IPR019597 Energy-converting hydrogenase B, subunit P [PF10622] (5-80)

Solvent-accessible surface area (backbone atoms only — not comparable to full-atom values): 4911 Å² total; per-residue (Å²): 92,79,49,78,45,48,44,73,33,72,52,74,37,46,90,37,52,75,51,90,88,49,89,46,68,28,39,38,43,33,29,77,43,91,53,76,45,77,43,79,40,66,46,73,57,73,65,59,54,60,57,45,37,74,74,62,32,49,69,46,78,32,44,85,91,52,58,65,67,59,54,51,52,52,56,49,54,54,57,65,66,74,110